Protein AF-A0AAV0WJJ8-F1 (afdb_monomer_lite)

Organism: NCBI:txid13131

Foldseek 3Di:
DDADPVNVVVVVCVLCVPVDDDVPDPDPDDRDDDDDDDDPVVVPDDLVVCVVVQQVVCVVVVHHCPSSCPVVVVVDDPD

Secondary structure (DSSP, 8-state):
----HHHHHHHHHHHHTTSS--TT-SS-PPP-------TTHHHH--HHHHHHHHHHHHHHTT-TTSGGGHHHHHTS---

Radius of gyration: 20.49 Å; chains: 1; bounding box: 48×27×52 Å

InterPro domains:
  IPR014023 Mononegavirales RNA-directed RNA polymerase catalytic domain [PF00946] (1-75)
  IPR014023 Mononegavirales RNA-directed RNA polymerase catalytic domain [PS50526] (30-79)

pLDDT: mean 82.24, std 11.96, range [53.5, 94.25]

Sequence (79 aa):
MIMEAISLNNRMFQNTKGQSFSQFSKDKYCSIVVNMDFNKWNSFMRREETDGIFSDFGNLFGFNRVFTRTQGMFKLPTL

Structure (mmCIF, N/CA/C/O backbone):
data_AF-A0AAV0WJJ8-F1
#
_entry.id   AF-A0AAV0WJJ8-F1
#
loop_
_atom_site.group_PDB
_atom_site.id
_atom_site.type_symbol
_atom_site.label_atom_id
_atom_site.label_alt_id
_atom_site.label_comp_id
_atom_site.label_asym_id
_atom_site.label_entity_id
_atom_site.label_seq_id
_atom_site.pdbx_PDB_ins_code
_atom_site.Cartn_x
_atom_site.Cartn_y
_atom_site.Cartn_z
_atom_site.occupancy
_atom_site.B_iso_or_equiv
_atom_site.au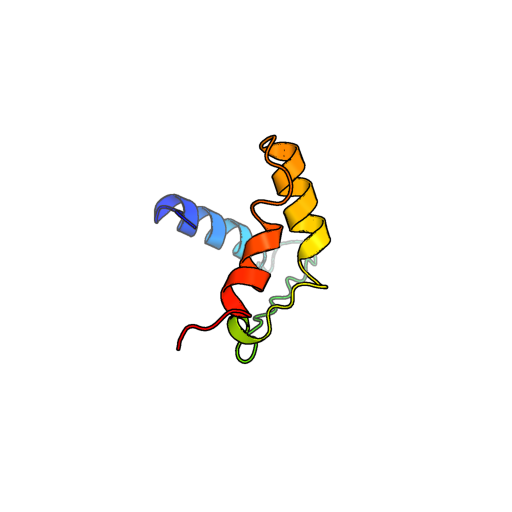th_seq_id
_atom_site.auth_comp_id
_atom_site.auth_asym_id
_atom_site.auth_atom_id
_atom_site.pdbx_PDB_model_num
ATOM 1 N N . MET A 1 1 ? 2.902 6.877 1.171 1.00 61.34 1 MET A N 1
ATOM 2 C CA . MET A 1 1 ? 2.173 7.550 0.071 1.00 61.34 1 MET A CA 1
ATOM 3 C C . MET A 1 1 ? 2.644 9.000 -0.070 1.00 61.34 1 MET A C 1
ATOM 5 O O . MET A 1 1 ? 1.852 9.894 -0.303 1.00 61.34 1 MET A O 1
ATOM 9 N N . ILE A 1 2 ? 3.945 9.231 0.111 1.00 70.56 2 ILE A N 1
ATOM 10 C CA . ILE A 1 2 ? 4.587 10.538 -0.011 1.00 70.56 2 ILE A CA 1
ATOM 11 C C . ILE A 1 2 ? 5.857 10.203 -0.774 1.00 70.56 2 ILE A C 1
ATOM 13 O O . ILE A 1 2 ? 6.807 9.676 -0.202 1.00 70.56 2 ILE A O 1
ATOM 17 N N . MET A 1 3 ? 5.780 10.262 -2.094 1.00 77.12 3 MET A N 1
ATOM 18 C CA . MET A 1 3 ? 6.900 9.931 -2.959 1.00 77.12 3 MET A CA 1
ATOM 19 C C . MET A 1 3 ? 7.103 11.152 -3.839 1.00 77.12 3 MET A C 1
ATOM 21 O O . MET A 1 3 ? 6.224 11.487 -4.628 1.00 77.12 3 MET A O 1
ATOM 25 N N . GLU A 1 4 ? 8.227 11.835 -3.647 1.00 89.81 4 GLU A N 1
ATOM 26 C CA . GLU A 1 4 ? 8.605 12.988 -4.460 1.00 89.81 4 GLU A CA 1
ATOM 27 C C . GLU A 1 4 ? 8.790 12.570 -5.924 1.00 89.81 4 GLU A C 1
ATOM 29 O O . GLU A 1 4 ? 9.124 11.415 -6.217 1.00 89.81 4 GLU A O 1
ATOM 34 N N . ALA A 1 5 ? 8.615 13.513 -6.853 1.00 89.31 5 ALA A N 1
ATOM 35 C CA . ALA A 1 5 ? 8.647 13.236 -8.293 1.00 89.31 5 ALA A CA 1
ATOM 36 C C . ALA A 1 5 ? 9.932 12.509 -8.739 1.00 89.31 5 ALA A C 1
ATOM 38 O O . ALA A 1 5 ? 9.882 11.601 -9.569 1.00 89.31 5 ALA A O 1
ATOM 39 N N . ILE A 1 6 ? 11.077 12.849 -8.138 1.00 90.00 6 ILE A N 1
ATOM 40 C CA . ILE A 1 6 ? 12.378 12.220 -8.417 1.00 90.00 6 ILE A CA 1
ATOM 41 C C . ILE A 1 6 ? 12.387 10.751 -7.974 1.00 90.00 6 ILE A C 1
ATOM 43 O O . ILE A 1 6 ? 12.785 9.866 -8.732 1.00 90.00 6 ILE A O 1
ATOM 47 N N . SER A 1 7 ? 11.913 10.468 -6.760 1.00 91.75 7 SER A N 1
ATOM 48 C CA . SER A 1 7 ? 11.827 9.104 -6.231 1.00 91.75 7 SER A CA 1
ATOM 49 C C . SER A 1 7 ? 10.847 8.249 -7.032 1.00 91.75 7 SER A C 1
ATOM 51 O O . SER A 1 7 ? 11.117 7.072 -7.279 1.00 91.75 7 SER A O 1
ATOM 53 N N . LEU A 1 8 ? 9.739 8.843 -7.485 1.00 90.75 8 LEU A N 1
ATOM 54 C CA . LEU A 1 8 ? 8.779 8.176 -8.355 1.00 90.75 8 LEU A CA 1
ATOM 55 C C . LEU A 1 8 ? 9.401 7.835 -9.715 1.00 90.75 8 LEU A C 1
ATOM 57 O O . LEU A 1 8 ? 9.283 6.696 -10.163 1.00 90.75 8 LEU A O 1
ATOM 61 N N . ASN A 1 9 ? 10.095 8.785 -10.345 1.00 92.56 9 ASN A N 1
ATOM 62 C CA . ASN A 1 9 ? 10.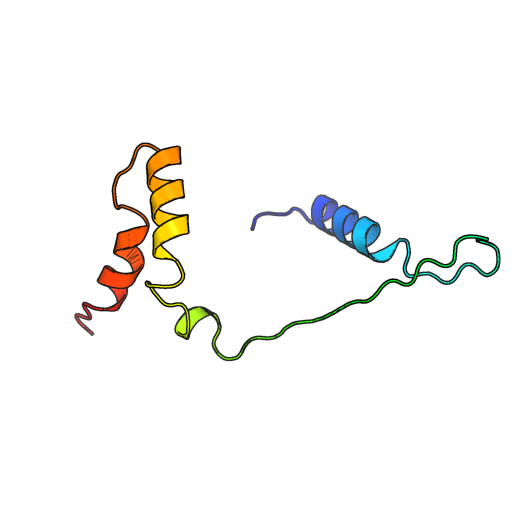741 8.570 -11.639 1.00 92.56 9 ASN A CA 1
ATOM 63 C C . ASN A 1 9 ? 11.808 7.468 -11.562 1.00 92.56 9 ASN A C 1
ATOM 65 O O . ASN A 1 9 ? 11.816 6.541 -12.372 1.00 92.56 9 ASN A O 1
ATOM 69 N N . ASN A 1 10 ? 12.628 7.486 -10.507 1.00 92.62 10 ASN A N 1
ATOM 70 C CA . ASN A 1 10 ? 13.594 6.422 -10.244 1.00 92.62 10 ASN A CA 1
ATOM 71 C C . ASN A 1 10 ? 12.911 5.054 -10.128 1.00 92.62 10 ASN A C 1
ATOM 73 O O . ASN A 1 10 ? 13.372 4.082 -10.724 1.00 92.62 10 ASN A O 1
ATOM 77 N N . ARG A 1 11 ? 11.789 4.961 -9.407 1.00 90.88 11 ARG A N 1
ATOM 78 C CA . ARG A 1 11 ? 11.048 3.701 -9.260 1.00 90.88 11 ARG A CA 1
ATOM 79 C C . ARG A 1 11 ? 10.425 3.234 -10.577 1.00 90.88 11 ARG A C 1
ATOM 81 O O . ARG A 1 11 ? 10.486 2.042 -10.872 1.00 90.88 11 ARG A O 1
ATOM 88 N N . MET A 1 12 ? 9.863 4.150 -11.368 1.00 90.81 12 MET A N 1
ATOM 89 C CA . MET A 1 12 ? 9.326 3.837 -12.696 1.00 90.81 12 MET A CA 1
ATOM 90 C C . MET A 1 12 ? 10.416 3.253 -13.596 1.00 90.81 12 MET A C 1
ATOM 92 O O . MET A 1 12 ? 10.227 2.166 -14.132 1.00 90.81 12 MET A O 1
ATOM 96 N N . PHE A 1 13 ? 11.580 3.901 -13.669 1.00 89.94 13 PHE A N 1
ATOM 97 C CA . PHE A 1 13 ? 12.718 3.403 -14.440 1.00 89.94 13 PHE A CA 1
ATOM 98 C C . PHE A 1 13 ? 13.190 2.021 -13.966 1.00 89.94 13 PHE A C 1
ATOM 100 O O . PHE A 1 13 ? 13.387 1.122 -14.779 1.00 89.94 13 PHE A O 1
ATOM 107 N N . GLN A 1 14 ? 13.330 1.800 -12.653 1.00 89.12 14 GLN A N 1
ATOM 108 C CA . GLN A 1 14 ? 13.769 0.498 -12.130 1.00 89.12 14 GLN A CA 1
ATOM 109 C C . GLN A 1 14 ? 12.796 -0.642 -12.462 1.00 89.12 14 GLN A C 1
ATOM 111 O O . GLN A 1 14 ? 13.245 -1.761 -12.710 1.00 89.12 14 GLN A O 1
ATOM 116 N N . ASN A 1 15 ? 11.493 -0.356 -12.500 1.00 89.38 15 ASN A N 1
ATOM 117 C CA . ASN A 1 15 ? 10.461 -1.342 -12.814 1.00 89.38 15 ASN A CA 1
ATOM 118 C C . ASN A 1 15 ? 10.329 -1.628 -14.322 1.00 89.38 15 ASN A C 1
ATOM 120 O O . ASN A 1 15 ? 9.826 -2.690 -14.685 1.00 89.38 15 ASN A O 1
ATOM 124 N N . THR A 1 16 ? 10.774 -0.719 -15.200 1.00 87.88 16 THR A N 1
ATOM 125 C CA . THR A 1 16 ? 10.632 -0.847 -16.665 1.00 87.88 16 THR A CA 1
ATOM 126 C C . THR A 1 16 ? 11.946 -1.076 -17.415 1.00 87.88 16 THR A C 1
ATOM 128 O O . THR A 1 16 ? 11.910 -1.466 -18.579 1.00 87.88 16 THR A O 1
ATOM 131 N N . LYS A 1 17 ? 13.114 -0.923 -16.773 1.00 84.69 17 LYS A N 1
ATOM 132 C CA . LYS A 1 17 ? 14.447 -1.041 -17.408 1.00 84.69 17 LYS A CA 1
ATOM 133 C C . LYS A 1 17 ? 14.699 -2.339 -18.189 1.00 84.69 17 LYS A C 1
ATOM 135 O O . LYS A 1 17 ? 15.530 -2.343 -19.086 1.00 84.69 17 LYS A O 1
ATOM 140 N N . GLY A 1 18 ? 14.021 -3.433 -17.831 1.00 77.94 18 GLY A N 1
ATOM 141 C CA . GLY A 1 18 ? 14.137 -4.744 -18.486 1.00 77.94 18 GLY A CA 1
ATOM 142 C C . GLY A 1 18 ? 13.015 -5.058 -19.480 1.00 77.94 18 GLY A C 1
ATOM 143 O O . GLY A 1 18 ? 12.945 -6.177 -19.972 1.00 77.94 18 GLY A O 1
ATOM 144 N N . GLN A 1 19 ? 12.111 -4.107 -19.738 1.00 79.75 19 GLN A N 1
ATOM 145 C CA . GLN A 1 19 ? 11.005 -4.259 -20.692 1.00 79.75 19 GLN A CA 1
ATOM 146 C C . GLN A 1 19 ? 11.408 -3.869 -22.121 1.00 79.75 19 GLN A C 1
ATOM 148 O O . GLN A 1 19 ? 10.709 -4.216 -23.071 1.00 79.75 19 GLN A O 1
ATOM 153 N N . SER A 1 20 ? 12.525 -3.155 -22.297 1.00 72.12 20 SER A N 1
ATOM 154 C CA . SER A 1 20 ? 13.043 -2.822 -23.620 1.00 72.12 20 SER A CA 1
ATOM 155 C C . SER A 1 20 ? 13.718 -4.043 -24.249 1.00 72.12 20 SER A C 1
ATOM 157 O O . SER A 1 20 ? 14.707 -4.576 -23.747 1.00 72.12 20 SER A O 1
ATOM 159 N N . PHE A 1 21 ? 13.185 -4.479 -25.390 1.00 64.38 21 PHE A N 1
ATOM 160 C CA . PHE A 1 21 ? 13.823 -5.476 -26.243 1.00 64.38 21 PHE A CA 1
ATOM 161 C C . PHE A 1 21 ? 15.127 -4.894 -26.801 1.00 64.38 21 PHE A C 1
ATOM 163 O O . PHE A 1 21 ? 15.122 -4.188 -27.807 1.00 64.38 21 PHE A O 1
ATOM 170 N N . SER A 1 22 ? 16.261 -5.182 -26.164 1.00 60.38 22 SER A N 1
ATOM 171 C CA . SER A 1 22 ? 17.549 -5.035 -26.834 1.00 60.38 22 SER A CA 1
ATOM 172 C C . SER A 1 22 ? 17.871 -6.349 -27.537 1.00 60.38 22 SER A C 1
ATOM 174 O O . SER A 1 22 ? 18.038 -7.402 -26.925 1.00 60.38 22 SER A O 1
ATOM 176 N N . GLN A 1 23 ? 17.960 -6.277 -28.861 1.00 56.97 23 GLN A N 1
ATOM 177 C CA . GLN A 1 23 ? 18.241 -7.392 -29.772 1.00 56.97 23 GLN A CA 1
ATOM 178 C C . GLN A 1 23 ? 19.609 -8.073 -29.513 1.00 56.97 23 GLN A C 1
ATOM 180 O O . GLN A 1 23 ? 19.932 -9.069 -30.151 1.00 56.97 23 GLN A O 1
ATOM 185 N N . PHE A 1 24 ? 20.399 -7.549 -28.566 1.00 54.12 24 PHE A N 1
ATOM 186 C CA . PHE A 1 24 ? 21.781 -7.930 -28.262 1.00 54.12 24 PHE A CA 1
ATOM 187 C C . PHE A 1 24 ? 21.997 -8.534 -26.863 1.00 54.12 24 PHE A C 1
ATOM 189 O O . PHE A 1 24 ? 23.127 -8.890 -26.528 1.00 54.12 24 PHE A O 1
ATOM 196 N N . SER A 1 25 ? 20.953 -8.700 -26.045 1.00 56.53 25 SER A N 1
ATOM 197 C CA . SER A 1 25 ? 21.091 -9.325 -24.721 1.00 56.53 25 SER A CA 1
ATOM 198 C C . SER A 1 25 ? 20.866 -10.834 -24.812 1.00 56.53 25 SER A C 1
ATOM 200 O O . SER A 1 25 ? 19.768 -11.288 -25.115 1.00 56.53 25 SER A O 1
ATOM 202 N N . LYS A 1 26 ? 21.912 -11.625 -24.543 1.00 55.72 26 LYS A N 1
ATOM 203 C CA . LYS A 1 26 ? 21.864 -13.103 -24.506 1.00 55.72 26 LYS A CA 1
ATOM 204 C C . LYS A 1 26 ? 20.900 -13.673 -23.456 1.00 55.72 26 LYS A C 1
ATOM 206 O O . LYS A 1 26 ? 20.539 -14.845 -23.557 1.00 55.72 26 LYS A O 1
ATOM 211 N N . ASP A 1 27 ? 20.461 -12.860 -22.501 1.00 59.25 27 ASP A N 1
ATOM 212 C CA . ASP A 1 27 ? 19.547 -13.288 -21.454 1.00 59.25 27 ASP A CA 1
ATOM 213 C C . ASP A 1 27 ? 18.090 -13.015 -21.842 1.00 59.25 27 ASP A C 1
ATOM 215 O O . ASP A 1 27 ? 17.639 -11.873 -21.943 1.00 59.25 27 ASP A O 1
ATOM 219 N N . LYS A 1 28 ? 17.333 -14.095 -22.049 1.00 63.12 28 LYS A N 1
ATOM 220 C CA . LYS A 1 28 ? 15.898 -14.061 -22.353 1.00 63.12 28 LYS A CA 1
ATOM 221 C C . LYS A 1 28 ? 15.086 -13.788 -21.082 1.00 63.12 28 LYS A C 1
ATOM 223 O O . LYS A 1 28 ? 14.412 -14.681 -20.575 1.00 63.12 28 LYS A O 1
ATOM 228 N N . TYR A 1 29 ? 15.142 -12.570 -20.555 1.00 69.88 29 TYR A N 1
ATOM 229 C CA . TYR A 1 29 ? 14.228 -12.155 -19.491 1.00 69.88 29 TYR A CA 1
ATOM 230 C C . TYR A 1 29 ? 12.890 -11.709 -20.094 1.00 69.88 29 TYR A C 1
ATOM 232 O O . TYR A 1 29 ? 12.844 -10.834 -20.954 1.00 69.88 29 TYR A O 1
ATOM 240 N N . CYS A 1 30 ? 11.791 -12.320 -19.645 1.00 75.00 30 CYS A N 1
ATOM 241 C CA . CYS A 1 30 ? 10.431 -11.900 -19.980 1.00 75.00 30 CYS A CA 1
ATOM 242 C C . CYS A 1 30 ? 9.865 -11.096 -18.805 1.00 75.00 30 CYS A C 1
ATOM 244 O O . CYS A 1 30 ? 9.750 -11.614 -17.695 1.00 75.00 30 CYS A O 1
ATOM 246 N N . SER A 1 31 ? 9.534 -9.825 -19.038 1.00 82.12 31 SER A N 1
ATOM 247 C CA . SER A 1 31 ? 8.853 -8.988 -18.051 1.00 82.12 31 SER A CA 1
ATOM 248 C C . SER A 1 31 ? 7.346 -9.047 -18.294 1.00 82.12 31 SER A C 1
ATOM 250 O O . SER A 1 31 ? 6.883 -8.726 -19.387 1.00 82.12 31 SER A O 1
ATOM 252 N N . ILE A 1 32 ? 6.587 -9.464 -17.279 1.00 85.50 32 ILE A N 1
ATOM 253 C CA . ILE A 1 32 ? 5.121 -9.496 -17.309 1.00 85.50 32 ILE A CA 1
ATOM 254 C C . ILE A 1 32 ? 4.607 -8.373 -16.412 1.00 85.50 32 ILE A C 1
ATOM 256 O O . ILE A 1 32 ? 4.980 -8.286 -15.242 1.00 85.50 32 ILE A O 1
ATOM 260 N N . VAL A 1 33 ? 3.738 -7.526 -16.961 1.00 89.56 33 VAL A N 1
ATOM 261 C CA . VAL A 1 33 ? 3.090 -6.434 -16.230 1.00 89.56 33 VAL A CA 1
ATOM 262 C C . VAL A 1 33 ? 1.618 -6.771 -16.048 1.00 89.56 33 VAL A C 1
ATOM 264 O O . VAL A 1 33 ? 0.910 -7.005 -17.023 1.00 89.56 33 VAL A O 1
ATOM 267 N N . VAL A 1 34 ? 1.156 -6.765 -14.798 1.00 93.06 34 VAL A N 1
ATOM 268 C CA . VAL A 1 34 ? -0.261 -6.924 -14.457 1.00 93.06 34 VAL A CA 1
ATOM 269 C C . VAL A 1 34 ? -0.751 -5.621 -13.847 1.00 93.06 34 VAL A C 1
ATOM 271 O O . VAL A 1 34 ? -0.269 -5.203 -12.795 1.00 93.06 34 VAL A O 1
ATOM 274 N N . ASN A 1 35 ? -1.707 -4.982 -14.515 1.00 92.62 35 ASN A N 1
ATOM 275 C CA . ASN A 1 35 ? -2.440 -3.858 -13.954 1.00 92.62 35 ASN A CA 1
ATOM 276 C C . ASN A 1 35 ? -3.730 -4.387 -13.316 1.00 92.62 35 ASN A C 1
ATOM 278 O O . ASN A 1 35 ? -4.521 -5.037 -13.997 1.00 92.62 35 ASN A O 1
ATOM 282 N N . MET A 1 36 ? -3.919 -4.140 -12.020 1.00 94.25 36 MET A N 1
ATOM 283 C CA . MET A 1 36 ? -5.088 -4.597 -11.269 1.00 94.25 36 MET A CA 1
ATOM 284 C C . MET A 1 36 ? -5.933 -3.396 -10.864 1.00 94.25 36 MET A C 1
ATOM 286 O O . MET A 1 36 ? -5.454 -2.519 -10.148 1.00 94.25 36 MET A O 1
ATOM 290 N N . ASP A 1 37 ? -7.190 -3.397 -11.295 1.00 93.75 37 ASP A N 1
ATOM 291 C CA . ASP A 1 37 ? -8.208 -2.456 -10.842 1.00 93.75 37 ASP A CA 1
ATOM 292 C C . ASP A 1 37 ? -9.306 -3.234 -10.111 1.00 93.75 37 ASP A C 1
ATOM 294 O O . ASP A 1 37 ? -9.878 -4.188 -10.645 1.00 93.75 37 ASP A O 1
ATOM 298 N N . PHE A 1 38 ? -9.561 -2.870 -8.856 1.00 93.00 38 PHE A N 1
ATOM 299 C CA . PHE A 1 38 ? -10.471 -3.594 -7.978 1.00 93.00 38 PHE A CA 1
ATOM 300 C C . PHE A 1 38 ? -11.774 -2.817 -7.801 1.00 93.00 38 PHE A C 1
ATOM 302 O O . PHE A 1 38 ? -11.782 -1.668 -7.354 1.00 93.00 38 PHE A O 1
ATOM 309 N N . ASN A 1 39 ? -12.903 -3.481 -8.056 1.00 93.81 39 ASN A N 1
ATOM 310 C CA . ASN A 1 39 ? -14.220 -2.888 -7.849 1.00 93.81 39 ASN A CA 1
ATOM 311 C C . ASN A 1 39 ? -14.409 -2.509 -6.374 1.00 93.81 39 ASN A C 1
ATOM 313 O O . ASN A 1 39 ? -14.361 -3.379 -5.512 1.00 93.81 39 ASN A O 1
ATOM 317 N N . LYS A 1 40 ? -14.634 -1.221 -6.086 1.00 91.06 40 LYS A N 1
ATOM 318 C CA . LYS A 1 40 ? -14.887 -0.694 -4.732 1.00 91.06 40 LYS A CA 1
ATOM 319 C C . LYS A 1 40 ? -13.912 -1.226 -3.667 1.00 91.06 40 LYS A C 1
ATOM 321 O O . LYS A 1 40 ? -14.341 -1.508 -2.549 1.00 91.06 40 LYS A O 1
ATOM 326 N N . TRP A 1 41 ? -12.614 -1.308 -3.989 1.00 90.75 41 TRP A N 1
ATOM 327 C CA . TRP A 1 41 ? -11.548 -1.785 -3.087 1.00 90.75 41 TRP A CA 1
ATOM 328 C C . TRP A 1 41 ? -11.739 -1.328 -1.635 1.00 90.75 41 TRP A C 1
ATOM 330 O O . TRP A 1 41 ? -11.858 -2.144 -0.728 1.00 90.75 41 TRP A O 1
ATOM 340 N N . ASN A 1 42 ? -11.898 -0.017 -1.429 1.00 87.50 42 ASN A N 1
ATOM 341 C CA . ASN A 1 42 ? -12.061 0.571 -0.099 1.00 87.50 42 ASN A CA 1
ATOM 342 C C . ASN A 1 42 ? -13.325 0.084 0.631 1.00 87.50 42 ASN A C 1
ATOM 344 O O . ASN A 1 42 ? -13.285 -0.160 1.832 1.00 87.50 42 ASN A O 1
ATOM 348 N N . SER A 1 43 ? -14.450 -0.059 -0.075 1.00 87.31 43 SER A N 1
ATOM 349 C CA . SER A 1 43 ? -15.727 -0.481 0.521 1.00 87.31 43 SER A CA 1
ATOM 350 C C . SER A 1 43 ? -15.793 -1.984 0.781 1.00 87.31 43 SER A C 1
ATOM 352 O O . SER A 1 43 ? -16.583 -2.429 1.619 1.00 87.31 43 SER A O 1
ATOM 354 N N . PHE A 1 44 ? -15.002 -2.773 0.054 1.00 90.25 44 PHE A N 1
ATOM 355 C CA . PHE A 1 44 ? -14.904 -4.214 0.255 1.00 90.25 44 PHE A CA 1
ATOM 356 C C . PHE A 1 44 ? -13.855 -4.626 1.276 1.00 90.25 44 PHE A C 1
ATOM 358 O O . PHE A 1 44 ? -13.862 -5.789 1.651 1.00 90.25 44 PHE A O 1
ATOM 365 N N . MET A 1 45 ? -13.059 -3.703 1.824 1.00 89.44 45 MET A N 1
ATOM 366 C CA . MET A 1 45 ? -12.187 -4.022 2.955 1.00 89.44 45 MET A CA 1
ATOM 367 C C . MET A 1 45 ? -13.001 -4.597 4.123 1.00 89.44 45 MET A C 1
ATOM 369 O O . MET A 1 45 ? -14.016 -4.023 4.544 1.00 89.44 45 MET A O 1
ATOM 373 N N . ARG A 1 46 ? -12.559 -5.740 4.653 1.00 89.25 46 ARG A N 1
ATOM 374 C CA . ARG A 1 46 ? -13.189 -6.418 5.792 1.00 89.25 46 ARG A CA 1
ATOM 375 C C . ARG A 1 46 ? -12.252 -6.511 6.988 1.00 89.25 46 ARG A C 1
ATOM 377 O O . ARG A 1 46 ? -11.031 -6.398 6.873 1.00 89.25 46 ARG A O 1
ATOM 384 N N . ARG A 1 47 ? -12.841 -6.676 8.175 1.00 87.25 47 ARG A N 1
ATOM 385 C CA . ARG A 1 47 ? -12.070 -6.773 9.420 1.00 87.25 47 ARG A CA 1
ATOM 386 C C . ARG A 1 47 ? -11.297 -8.077 9.458 1.00 87.25 47 ARG A C 1
ATOM 388 O O . ARG A 1 47 ? -10.134 -8.085 9.825 1.00 87.25 47 ARG A O 1
ATOM 395 N N . GLU A 1 48 ? -11.953 -9.149 9.055 1.00 89.44 48 GLU A N 1
ATOM 396 C CA . GLU A 1 48 ? -11.453 -10.514 9.095 1.00 89.44 48 GLU A CA 1
ATOM 397 C C . GLU A 1 48 ? -10.149 -10.653 8.289 1.00 89.44 48 GLU A C 1
ATOM 399 O O . GLU A 1 48 ? -9.248 -11.375 8.696 1.00 89.44 48 GLU A O 1
ATOM 404 N N . GLU A 1 49 ? -10.007 -9.883 7.206 1.00 89.44 49 GLU A N 1
ATOM 405 C CA . GLU A 1 49 ? -8.810 -9.850 6.353 1.00 89.44 49 GLU A CA 1
ATOM 406 C C . GLU A 1 49 ? -7.676 -8.975 6.919 1.00 89.44 49 GLU A C 1
ATOM 408 O O . GLU A 1 49 ? -6.514 -9.159 6.566 1.00 89.44 49 GLU A O 1
ATOM 413 N N . THR A 1 50 ? -7.994 -8.005 7.784 1.00 90.38 50 THR A N 1
ATOM 414 C CA . THR A 1 50 ? -7.052 -6.962 8.237 1.00 90.38 50 THR A CA 1
ATOM 415 C C . THR A 1 50 ? -6.646 -7.072 9.709 1.00 90.38 50 THR A C 1
ATOM 417 O O . THR A 1 50 ? -5.648 -6.468 10.104 1.00 90.38 50 THR A O 1
ATOM 420 N N . ASP A 1 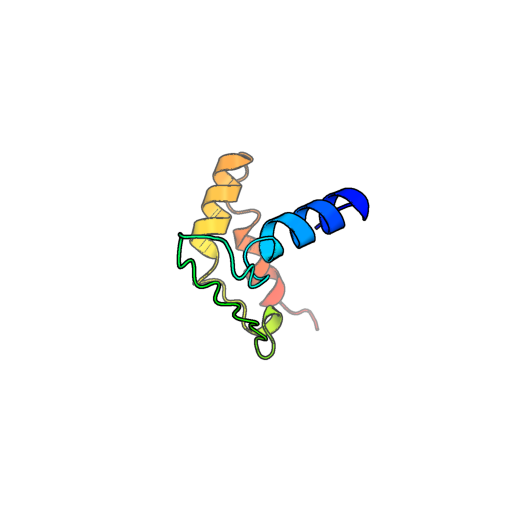51 ? -7.365 -7.851 10.525 1.00 90.12 51 ASP A N 1
ATOM 421 C CA . ASP A 1 51 ? -7.200 -7.899 11.988 1.00 90.12 51 ASP A CA 1
ATOM 422 C C . ASP A 1 51 ? -5.796 -8.360 12.413 1.00 90.12 51 ASP A C 1
ATOM 424 O O . ASP A 1 51 ? -5.193 -7.730 13.280 1.00 90.12 51 ASP A O 1
ATOM 428 N N . GLY A 1 52 ? -5.235 -9.378 11.748 1.00 91.56 52 GLY A N 1
ATOM 429 C CA . GLY A 1 52 ? -3.880 -9.874 12.028 1.00 91.56 52 GLY A CA 1
ATOM 430 C C . GLY A 1 52 ? -2.808 -8.806 11.805 1.00 91.56 52 GLY A C 1
ATOM 431 O O . GLY A 1 52 ? -2.078 -8.451 12.726 1.00 91.56 52 GLY A O 1
ATOM 432 N N . ILE A 1 53 ? -2.796 -8.198 10.614 1.00 92.12 53 ILE A N 1
ATOM 433 C CA . ILE A 1 53 ? -1.840 -7.139 10.252 1.00 92.12 53 ILE A CA 1
ATOM 434 C C . ILE A 1 53 ? -1.982 -5.933 11.193 1.00 92.12 53 ILE A C 1
ATOM 436 O O . ILE A 1 53 ? -0.996 -5.350 11.639 1.00 92.12 53 ILE A O 1
ATOM 440 N N . PHE A 1 54 ? -3.213 -5.545 11.527 1.00 92.62 54 PHE A N 1
ATOM 441 C CA . PHE A 1 54 ? -3.475 -4.419 12.426 1.00 92.62 54 PHE A CA 1
ATOM 442 C C . PHE A 1 54 ? -3.094 -4.709 13.880 1.00 92.62 54 PHE A C 1
ATOM 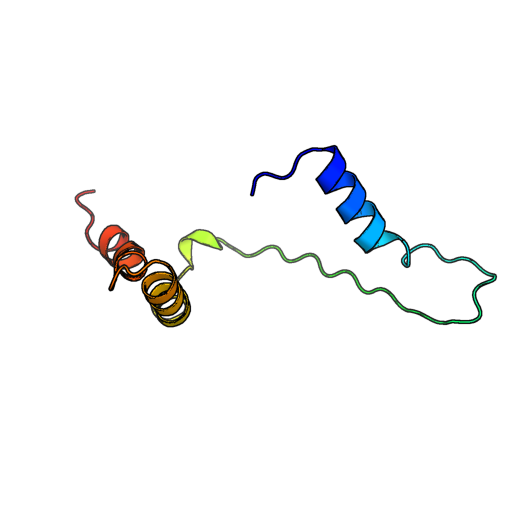444 O O . PHE A 1 54 ? -2.704 -3.786 14.600 1.00 92.62 54 PHE A O 1
ATOM 451 N N . SER A 1 55 ? -3.177 -5.965 14.315 1.00 90.38 55 SER A N 1
ATOM 452 C CA . SER A 1 55 ? -2.649 -6.400 15.606 1.00 90.38 55 SER A CA 1
ATOM 453 C C . SER A 1 55 ? -1.123 -6.317 15.632 1.00 90.38 55 SER A C 1
ATOM 455 O O . SER A 1 55 ? -0.562 -5.780 16.586 1.00 90.38 55 SER A O 1
ATOM 457 N N . ASP A 1 56 ? -0.452 -6.757 14.566 1.00 92.94 56 ASP A N 1
ATOM 458 C CA . ASP A 1 56 ? 1.010 -6.686 14.456 1.00 92.94 56 ASP A CA 1
ATOM 459 C C . ASP A 1 56 ? 1.515 -5.241 14.452 1.00 92.94 56 ASP A C 1
ATOM 461 O O . ASP A 1 56 ? 2.476 -4.914 15.150 1.00 92.94 56 ASP A O 1
ATOM 465 N N . PHE A 1 57 ? 0.818 -4.334 13.762 1.00 92.00 57 PHE A N 1
ATOM 466 C CA . PHE A 1 57 ? 1.092 -2.899 13.869 1.00 92.00 57 PHE A CA 1
ATOM 467 C C . PHE A 1 57 ? 0.869 -2.371 15.286 1.00 92.00 57 PHE A C 1
ATOM 469 O O . PHE A 1 57 ? 1.669 -1.579 15.781 1.00 92.00 57 PHE A O 1
ATOM 476 N N . GLY A 1 58 ? -0.191 -2.818 15.960 1.00 91.00 58 GLY A N 1
ATOM 477 C CA . GLY A 1 58 ? -0.419 -2.484 17.361 1.00 91.00 58 GLY A CA 1
ATOM 478 C C . GLY A 1 58 ? 0.765 -2.879 18.245 1.00 91.00 58 GLY A C 1
ATOM 479 O O . GLY A 1 58 ? 1.256 -2.060 19.019 1.00 91.00 58 GLY A O 1
ATOM 480 N N . ASN A 1 59 ? 1.287 -4.091 18.060 1.00 91.25 59 ASN A N 1
ATOM 481 C CA . ASN A 1 59 ? 2.463 -4.578 18.777 1.00 91.25 59 ASN A CA 1
ATOM 482 C C . ASN A 1 59 ? 3.720 -3.756 18.450 1.00 91.25 59 ASN A C 1
ATOM 484 O O . ASN A 1 59 ? 4.455 -3.386 19.363 1.00 91.25 59 ASN A O 1
ATOM 488 N N . LEU A 1 60 ? 3.938 -3.416 17.174 1.00 93.88 60 LEU A N 1
ATOM 489 C CA . LEU A 1 60 ? 5.099 -2.640 16.726 1.00 93.88 60 LEU A CA 1
ATOM 490 C C . LEU A 1 60 ? 5.152 -1.240 17.353 1.00 93.88 60 LEU A C 1
ATOM 492 O O . LEU A 1 60 ? 6.222 -0.765 17.723 1.00 93.88 60 LEU A O 1
ATOM 496 N N . PHE A 1 61 ? 4.000 -0.582 17.475 1.00 92.00 61 PHE A N 1
ATOM 497 C CA . PHE A 1 61 ? 3.901 0.766 18.037 1.00 92.00 61 PHE A CA 1
ATOM 498 C C . PHE A 1 61 ? 3.593 0.782 19.544 1.00 92.00 61 PHE A C 1
ATOM 500 O O . PHE A 1 61 ? 3.439 1.855 20.121 1.00 92.00 61 PHE A O 1
ATOM 507 N N . GLY A 1 62 ? 3.495 -0.386 20.191 1.00 90.44 62 GLY A N 1
ATOM 508 C CA . GLY A 1 62 ? 3.171 -0.504 21.617 1.00 90.44 62 GLY A CA 1
ATOM 509 C C . GLY A 1 62 ? 1.716 -0.165 21.974 1.00 90.44 62 GLY A C 1
ATOM 510 O O . GLY A 1 62 ? 1.395 0.041 23.143 1.00 90.44 62 GLY A O 1
ATOM 511 N N . PHE A 1 63 ? 0.818 -0.114 20.989 1.00 86.81 63 PHE A N 1
ATOM 512 C CA . PHE A 1 63 ? -0.592 0.220 21.165 1.00 86.81 63 PHE A CA 1
ATOM 513 C C . PHE A 1 63 ? -1.490 -0.995 20.940 1.00 86.81 63 PHE A C 1
ATOM 515 O O . PHE A 1 63 ? -1.665 -1.467 19.818 1.00 86.81 63 PHE A O 1
ATOM 522 N N . ASN A 1 64 ? -2.160 -1.471 21.989 1.00 81.44 64 ASN A N 1
ATOM 523 C CA . ASN A 1 64 ? -3.060 -2.613 21.848 1.00 81.44 64 ASN A CA 1
ATOM 524 C C . ASN A 1 64 ? -4.430 -2.194 21.278 1.00 81.44 64 ASN A C 1
A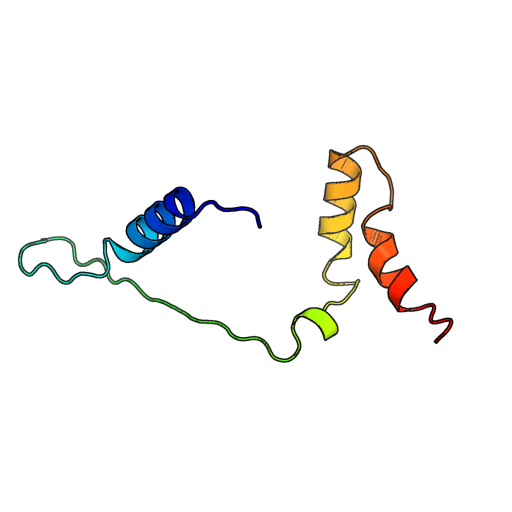TOM 526 O O . ASN A 1 64 ? -5.086 -1.286 21.790 1.00 81.44 64 ASN A O 1
ATOM 530 N N . ARG A 1 65 ? -4.890 -2.897 20.236 1.00 80.19 65 ARG A N 1
ATOM 531 C CA . ARG A 1 65 ? -6.219 -2.748 19.606 1.00 80.19 65 ARG A CA 1
ATOM 532 C C . ARG A 1 65 ? -6.568 -1.344 19.098 1.00 80.19 65 ARG A C 1
ATOM 534 O O . ARG A 1 65 ? -7.746 -0.996 19.059 1.00 80.19 65 ARG A O 1
ATOM 541 N N . VAL A 1 66 ? -5.589 -0.527 18.713 1.00 85.69 66 VAL A N 1
ATOM 542 C CA . VAL A 1 66 ? -5.870 0.803 18.141 1.00 85.69 66 VAL A CA 1
ATOM 543 C C . VAL A 1 66 ? -6.261 0.682 16.669 1.00 85.69 66 VAL A C 1
ATOM 545 O O . VAL A 1 66 ? -7.351 1.094 16.283 1.00 85.69 66 VAL A O 1
ATOM 548 N N . PHE A 1 67 ? -5.437 0.021 15.858 1.00 85.25 67 PHE A N 1
ATOM 549 C CA . PHE A 1 67 ? -5.701 -0.142 14.425 1.00 85.25 67 PHE A CA 1
ATOM 550 C C . PHE A 1 67 ? -6.904 -1.057 14.139 1.00 85.25 67 PHE A C 1
ATOM 552 O O . PHE A 1 67 ? -7.693 -0.785 13.235 1.00 85.25 67 PHE A O 1
ATOM 559 N N . THR A 1 68 ? -7.127 -2.090 14.959 1.00 84.88 68 THR A N 1
ATOM 560 C CA . THR A 1 68 ? -8.252 -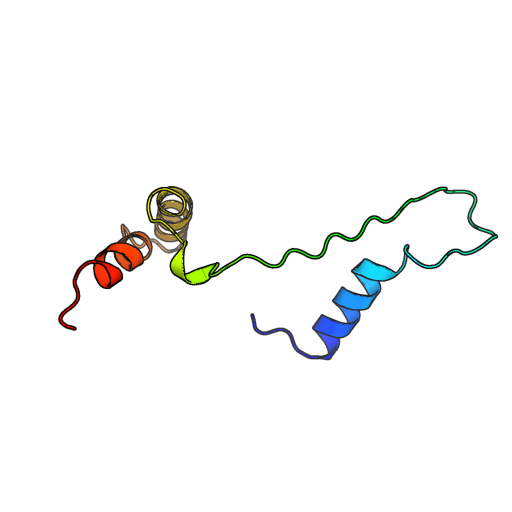3.037 14.798 1.00 84.88 68 THR A CA 1
ATOM 561 C C . THR A 1 68 ? -9.625 -2.422 15.105 1.00 84.88 68 THR A C 1
ATOM 563 O O . THR A 1 68 ? -10.657 -2.977 14.722 1.00 84.88 68 THR A O 1
ATOM 566 N N . ARG A 1 69 ? -9.674 -1.253 15.763 1.00 83.69 69 ARG A N 1
ATOM 567 C CA . ARG A 1 69 ? -10.924 -0.524 16.048 1.00 83.69 69 ARG A CA 1
ATOM 568 C C . ARG A 1 69 ? -11.503 0.203 14.841 1.00 83.69 69 ARG A C 1
ATOM 570 O O . ARG A 1 69 ? -12.698 0.483 14.858 1.00 83.69 69 ARG A O 1
ATOM 577 N N . THR A 1 70 ? -10.709 0.461 13.803 1.00 83.31 70 THR A N 1
ATOM 578 C CA . THR A 1 70 ? -11.134 1.179 12.586 1.00 83.31 70 THR A CA 1
ATOM 579 C C . THR A 1 70 ? -12.444 0.625 12.019 1.00 83.31 70 THR A C 1
ATOM 581 O O . THR A 1 70 ? -13.410 1.358 11.842 1.00 83.31 70 THR A O 1
ATOM 584 N N . GLN A 1 71 ? -12.538 -0.693 11.860 1.00 76.50 71 GLN A N 1
ATOM 585 C CA . GLN A 1 71 ? -13.735 -1.371 11.350 1.00 76.50 71 GLN A CA 1
ATOM 586 C C . GLN A 1 71 ? -14.938 -1.310 12.308 1.00 76.50 71 GLN A C 1
ATOM 588 O O . GLN A 1 71 ? -16.084 -1.342 11.869 1.00 76.50 71 GLN A O 1
ATOM 593 N N . GLY A 1 72 ? -14.700 -1.202 13.619 1.00 72.69 72 GLY A N 1
ATOM 594 C CA . GLY A 1 72 ? -15.760 -0.976 14.606 1.00 72.69 72 GLY A CA 1
ATOM 595 C C . GLY A 1 72 ? -16.352 0.431 14.513 1.00 72.69 72 GLY A C 1
ATOM 596 O O . GLY A 1 72 ? -17.556 0.591 14.668 1.00 72.69 72 GLY A O 1
ATOM 597 N N . MET A 1 73 ? -15.526 1.428 14.184 1.00 79.06 73 MET A N 1
ATOM 598 C CA . MET A 1 73 ? -15.973 2.808 13.968 1.00 79.06 73 MET A CA 1
ATOM 599 C C . MET A 1 73 ? -16.830 2.939 12.702 1.00 79.06 73 MET A C 1
ATOM 601 O O . MET A 1 73 ? -17.799 3.684 12.708 1.00 79.06 73 MET A O 1
ATOM 605 N N . PHE A 1 74 ? -16.542 2.165 11.650 1.00 74.94 74 PHE A N 1
ATOM 606 C CA . PHE A 1 74 ? -17.378 2.129 10.441 1.00 74.94 74 PHE A CA 1
ATOM 607 C C . PHE A 1 74 ? -18.712 1.376 10.622 1.00 74.94 74 PHE A C 1
ATOM 609 O O . PHE A 1 74 ? -19.638 1.596 9.848 1.00 74.94 74 PHE A O 1
ATOM 616 N N . LYS A 1 75 ? -18.828 0.491 11.627 1.00 72.06 75 LYS A N 1
ATOM 617 C CA . LYS A 1 75 ? -20.046 -0.294 11.932 1.00 72.06 75 LYS A CA 1
ATOM 618 C C . LYS A 1 75 ? -20.979 0.348 12.959 1.00 72.06 75 LYS A C 1
ATOM 620 O O . LYS A 1 75 ? -22.049 -0.202 13.200 1.00 72.06 75 LYS A O 1
ATOM 625 N N . LEU A 1 76 ? -20.584 1.458 13.578 1.00 64.88 76 LEU A N 1
ATOM 626 C CA . LEU A 1 76 ? -21.419 2.252 14.482 1.00 64.88 76 LEU A CA 1
ATOM 627 C C . LEU A 1 76 ? -21.753 3.578 13.788 1.00 64.88 76 LEU A C 1
ATOM 629 O O . LEU A 1 76 ? -21.096 4.582 14.062 1.00 64.88 76 LEU A O 1
ATOM 633 N N . PRO A 1 77 ? -22.724 3.610 12.860 1.00 62.25 77 PRO A N 1
ATOM 634 C CA . PRO A 1 77 ? -23.127 4.854 12.243 1.00 62.25 77 PRO A CA 1
ATOM 635 C C . PRO A 1 77 ? -24.042 5.609 13.209 1.00 62.25 77 PRO A C 1
ATOM 637 O O . PRO A 1 77 ? -25.044 5.076 13.681 1.00 62.25 77 PRO A O 1
ATOM 640 N N . THR A 1 78 ? -23.729 6.875 13.466 1.00 56.47 78 THR A N 1
ATOM 641 C CA . THR A 1 78 ? -24.723 7.900 13.824 1.00 56.47 78 THR A CA 1
ATOM 642 C C . THR A 1 78 ? -25.304 8.583 12.573 1.00 56.47 78 THR A C 1
ATOM 644 O O . THR A 1 78 ? -25.895 9.655 12.683 1.00 56.47 78 THR A O 1
ATOM 647 N N . LEU A 1 79 ? -25.136 7.972 11.392 1.00 53.50 79 LEU A N 1
ATOM 648 C CA . LEU A 1 79 ? -25.627 8.425 10.086 1.00 53.50 79 LEU A CA 1
ATOM 649 C C . LEU A 1 79 ? -26.295 7.279 9.326 1.00 53.50 79 LEU A C 1
ATOM 651 O O . LEU A 1 79 ? -25.652 6.212 9.217 1.00 53.50 79 LEU A O 1
#